Protein AF-G4NXT1-F1 (afdb_monomer)

Organism: Bacillus spizizenii (strain DSM 15029 / JCM 12233 / NBRC 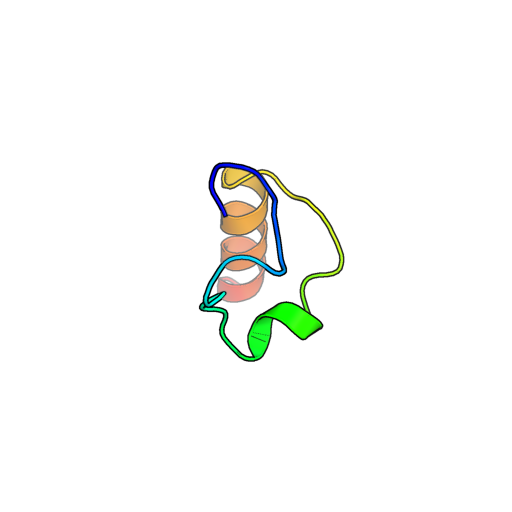101239 / NRRL B-23049 / TU-B-10) (NCBI:txid1052585)

Radius of gyration: 13.95 Å; Cα contacts (8 Å, |Δi|>4): 5; chains: 1; bounding box: 26×19×36 Å

pLDDT: mean 86.51, std 8.67, range [59.38, 96.94]

Sequence (39 aa):
MLEGKLGEGIISMNTAIDVITEVKSCEDIVKELMADFMK

Mean predicted aligned error: 5.83 Å

Secondary structure (DSSP, 8-state):
-TT--TTSS-----GGGGG--S---HHHHHHHHHHHHT-

Foldseek 3Di:
DVVPDPPPDDDDDDPCVVVPPDDDDPVVVVVVVVVVVVD

Solvent-accessible surface area (backbone atoms only — not comparable to full-atom values): 2791 Å² total; per-residue (Å²): 100,96,82,68,51,74,87,80,56,91,81,91,76,64,86,67,57,85,77,62,88,72,92,73,54,72,67,57,52,52,52,51,56,50,58,62,72,76,108

Structure (mmCIF, N/CA/C/O backbone):
data_AF-G4NXT1-F1
#
_entry.id   AF-G4NXT1-F1
#
loop_
_atom_site.group_PDB
_atom_site.id
_atom_site.type_symbol
_atom_site.label_atom_id
_atom_site.label_alt_id
_atom_site.label_comp_id
_atom_site.label_asym_id
_atom_site.label_entity_id
_atom_site.label_seq_id
_atom_site.pdbx_PDB_ins_code
_atom_site.Cartn_x
_atom_site.Cartn_y
_atom_site.Cartn_z
_atom_site.occupancy
_atom_site.B_iso_or_equiv
_atom_site.auth_seq_id
_atom_site.auth_comp_id
_atom_site.auth_asym_id
_atom_site.auth_atom_id
_atom_site.pdbx_PDB_model_num
ATOM 1 N N . MET A 1 1 ? 13.578 6.330 -10.739 1.00 66.62 1 MET A N 1
ATOM 2 C CA . MET A 1 1 ? 12.390 6.525 -9.870 1.00 66.62 1 MET A CA 1
ATOM 3 C C . MET A 1 1 ? 11.840 7.947 -9.913 1.00 66.62 1 MET A C 1
ATOM 5 O O . MET A 1 1 ? 10.670 8.071 -10.224 1.00 66.62 1 MET A O 1
ATOM 9 N N . LEU A 1 2 ? 12.642 8.998 -9.681 1.00 70.50 2 LEU A N 1
ATOM 10 C CA . LEU A 1 2 ? 12.176 10.400 -9.763 1.00 70.50 2 LEU A CA 1
ATOM 11 C C . LEU A 1 2 ? 11.538 10.771 -11.116 1.00 70.50 2 LEU A C 1
ATOM 13 O O . LEU A 1 2 ? 10.544 11.482 -11.146 1.00 70.50 2 LEU A O 1
ATOM 17 N N . GLU A 1 3 ? 12.064 10.235 -12.220 1.00 82.00 3 GLU A N 1
ATOM 18 C CA . GLU A 1 3 ? 11.514 10.444 -13.571 1.00 82.00 3 GLU A 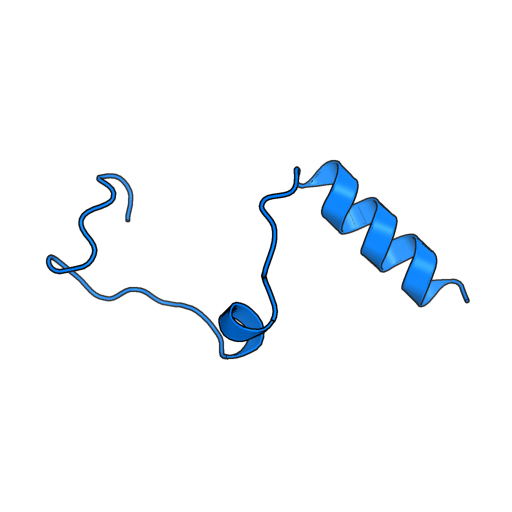CA 1
ATOM 19 C C . GLU A 1 3 ? 10.541 9.337 -14.023 1.00 82.00 3 GLU A C 1
ATOM 21 O O . GLU A 1 3 ? 10.179 9.272 -15.193 1.00 82.00 3 GLU A O 1
ATOM 26 N N . GLY A 1 4 ? 10.174 8.393 -13.147 1.00 76.75 4 GLY A N 1
ATOM 27 C CA . GLY A 1 4 ? 9.273 7.281 -13.494 1.00 76.75 4 GLY A CA 1
ATOM 28 C C . GLY A 1 4 ? 9.824 6.253 -14.497 1.00 76.75 4 GLY A C 1
ATOM 29 O O . GLY A 1 4 ? 9.140 5.291 -14.830 1.00 76.75 4 GLY A O 1
ATOM 30 N N . LYS A 1 5 ? 11.067 6.404 -14.966 1.00 82.69 5 LYS A N 1
ATOM 31 C CA . LYS A 1 5 ? 11.692 5.471 -15.911 1.00 82.69 5 LYS A CA 1
ATOM 32 C C . LYS A 1 5 ? 12.151 4.194 -15.209 1.00 82.69 5 LYS A C 1
ATOM 34 O O . LYS A 1 5 ? 13.169 4.183 -14.517 1.00 82.69 5 LYS A O 1
ATOM 39 N N . LEU A 1 6 ? 11.380 3.124 -15.385 1.00 78.12 6 LEU A N 1
ATOM 40 C CA . LEU A 1 6 ? 11.593 1.831 -14.724 1.00 78.12 6 LEU A CA 1
ATOM 41 C C . LEU A 1 6 ? 12.791 1.040 -15.283 1.00 78.12 6 LEU A C 1
ATOM 43 O O . LEU A 1 6 ? 13.330 0.194 -14.583 1.00 78.12 6 LEU A O 1
ATOM 47 N N . GLY A 1 7 ? 13.216 1.316 -16.522 1.00 80.75 7 GLY A N 1
ATOM 48 C CA . GLY A 1 7 ? 14.308 0.594 -17.195 1.00 80.75 7 GLY A CA 1
ATOM 49 C C . GLY A 1 7 ? 15.697 1.236 -17.087 1.00 80.75 7 GLY A C 1
ATOM 50 O O . GLY A 1 7 ? 16.669 0.639 -17.534 1.00 80.75 7 GLY A O 1
ATOM 51 N N . GLU A 1 8 ? 15.811 2.440 -16.517 1.00 81.69 8 GLU A N 1
ATOM 52 C CA . GLU A 1 8 ? 17.063 3.221 -16.499 1.00 81.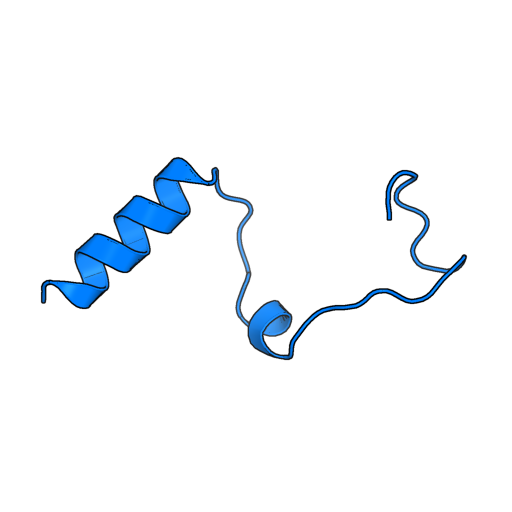69 8 GLU A CA 1
ATOM 53 C C . GLU A 1 8 ? 17.819 3.145 -15.154 1.00 81.69 8 GLU A C 1
ATOM 55 O O . GLU A 1 8 ? 18.720 3.941 -14.895 1.00 81.69 8 GLU A O 1
ATOM 60 N N . GLY A 1 9 ? 17.487 2.194 -14.271 1.00 73.00 9 GLY A N 1
ATOM 61 C CA . GLY A 1 9 ? 18.202 2.014 -13.003 1.00 73.00 9 GLY A CA 1
ATOM 62 C C . GLY A 1 9 ? 17.581 0.980 -12.064 1.00 73.00 9 GLY A C 1
ATOM 63 O O . GLY A 1 9 ? 16.511 0.440 -12.330 1.00 73.00 9 GLY A O 1
ATOM 64 N N . ILE A 1 10 ? 18.262 0.708 -10.945 1.00 79.88 10 ILE A N 1
ATOM 65 C CA . ILE A 1 10 ? 17.797 -0.255 -9.937 1.00 79.88 10 ILE A CA 1
ATOM 66 C C . ILE A 1 10 ? 16.593 0.321 -9.188 1.00 79.88 10 ILE A C 1
ATOM 68 O O . ILE A 1 10 ? 16.648 1.422 -8.636 1.00 79.88 10 ILE A O 1
ATOM 72 N N . ILE A 1 11 ? 15.521 -0.461 -9.124 1.00 82.88 11 ILE A N 1
ATOM 73 C CA . ILE A 1 11 ? 14.376 -0.206 -8.257 1.00 82.88 11 ILE A CA 1
ATOM 74 C C . ILE A 1 11 ? 14.567 -1.050 -6.998 1.00 82.88 11 ILE A C 1
ATOM 76 O O . ILE A 1 11 ? 14.571 -2.275 -7.064 1.00 82.88 11 ILE A O 1
ATOM 80 N N . SER A 1 12 ? 14.745 -0.392 -5.854 1.00 80.31 12 SER A N 1
ATOM 81 C CA . SER A 1 12 ? 14.837 -1.072 -4.562 1.00 80.31 12 SER A CA 1
ATOM 82 C C . SER A 1 12 ? 13.453 -1.121 -3.924 1.00 80.31 12 SER A C 1
ATOM 84 O O . SER A 1 12 ? 12.965 -0.105 -3.429 1.00 80.31 12 SER A O 1
ATOM 86 N N . MET A 1 13 ? 12.812 -2.287 -3.972 1.00 81.94 13 MET A N 1
ATOM 87 C CA . MET A 1 13 ? 11.576 -2.578 -3.245 1.00 81.94 13 MET A CA 1
ATOM 88 C C . MET A 1 13 ? 11.710 -3.910 -2.514 1.00 81.94 13 MET A C 1
ATOM 90 O O . MET A 1 13 ? 12.466 -4.787 -2.931 1.00 81.94 13 MET A O 1
ATOM 94 N N . ASN A 1 14 ? 10.995 -4.044 -1.400 1.00 86.69 14 ASN A N 1
ATOM 95 C CA . ASN A 1 14 ? 10.921 -5.301 -0.667 1.00 86.69 14 ASN A CA 1
ATOM 96 C C . ASN A 1 14 ? 9.836 -6.214 -1.263 1.00 86.69 14 ASN A C 1
ATOM 98 O O . ASN A 1 14 ? 9.020 -5.791 -2.078 1.00 86.69 14 ASN 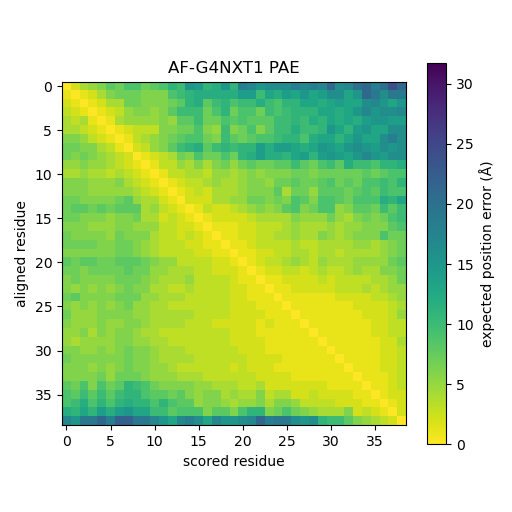A O 1
ATOM 102 N N . THR A 1 15 ? 9.802 -7.467 -0.814 1.00 88.25 15 THR A N 1
ATOM 103 C CA . THR A 1 15 ? 8.820 -8.469 -1.261 1.00 88.25 15 THR A CA 1
ATOM 104 C C . THR A 1 15 ? 7.380 -8.146 -0.857 1.00 88.25 15 THR A C 1
ATOM 106 O O . THR A 1 15 ? 6.455 -8.775 -1.353 1.00 88.25 15 THR A O 1
ATOM 109 N N . ALA A 1 16 ? 7.159 -7.170 0.029 1.00 86.31 16 ALA A N 1
ATOM 110 C CA . ALA A 1 16 ? 5.815 -6.740 0.398 1.00 86.31 16 ALA A CA 1
ATOM 111 C C . ALA A 1 16 ? 5.150 -5.878 -0.691 1.00 86.31 16 ALA A C 1
ATOM 113 O O . ALA A 1 16 ? 3.961 -5.601 -0.590 1.00 86.31 16 ALA A O 1
ATOM 114 N N . ILE A 1 17 ? 5.868 -5.465 -1.743 1.00 87.38 17 ILE A N 1
ATOM 115 C CA . ILE A 1 17 ? 5.259 -4.699 -2.839 1.00 87.38 17 ILE A CA 1
ATOM 116 C C . ILE A 1 17 ? 4.126 -5.466 -3.530 1.00 87.38 17 ILE A C 1
ATOM 118 O O . ILE A 1 17 ? 3.131 -4.861 -3.916 1.00 87.38 17 ILE A O 1
ATOM 122 N N . ASP A 1 18 ? 4.232 -6.794 -3.608 1.00 88.75 18 ASP A N 1
ATOM 123 C CA . ASP A 1 18 ? 3.248 -7.643 -4.285 1.00 88.75 18 ASP A CA 1
ATOM 124 C C . ASP A 1 18 ? 1.880 -7.654 -3.583 1.00 88.75 18 ASP A C 1
ATOM 126 O O . ASP A 1 18 ? 0.874 -8.006 -4.197 1.00 88.75 18 ASP A O 1
ATOM 130 N N . VAL A 1 19 ? 1.822 -7.257 -2.304 1.00 88.75 19 VAL A N 1
ATOM 131 C CA . VAL A 1 19 ? 0.563 -7.156 -1.546 1.00 88.75 19 VAL A CA 1
ATOM 132 C C . VAL A 1 19 ? -0.048 -5.751 -1.576 1.00 88.75 19 VAL A C 1
ATOM 134 O O . VAL A 1 19 ? -1.158 -5.560 -1.083 1.00 88.75 19 VAL A O 1
ATOM 137 N N . ILE A 1 20 ? 0.639 -4.760 -2.156 1.00 89.50 20 ILE A N 1
ATOM 138 C CA . ILE A 1 20 ? 0.140 -3.385 -2.271 1.00 89.50 20 ILE A CA 1
ATOM 139 C C . ILE A 1 20 ? -0.677 -3.263 -3.561 1.00 89.50 20 ILE A C 1
ATOM 141 O O . ILE A 1 20 ? -0.136 -3.064 -4.646 1.00 89.50 20 ILE A O 1
ATOM 145 N N . THR A 1 21 ? -2.000 -3.365 -3.442 1.00 91.81 21 THR A N 1
ATOM 146 C CA . THR A 1 21 ? -2.929 -3.318 -4.588 1.00 91.81 21 THR A CA 1
ATOM 147 C C . THR A 1 21 ? -3.563 -1.948 -4.821 1.00 91.81 21 THR A C 1
ATOM 149 O O . THR A 1 21 ? -4.230 -1.742 -5.833 1.00 91.81 21 THR A O 1
ATOM 152 N N . GLU A 1 22 ? -3.384 -1.010 -3.892 1.00 92.19 22 GLU A N 1
ATOM 153 C CA . GLU A 1 22 ? -4.075 0.278 -3.883 1.00 92.19 22 GLU A CA 1
ATOM 154 C C . GLU A 1 22 ? -3.113 1.425 -3.576 1.00 92.19 22 GLU A C 1
ATOM 156 O O . GLU A 1 22 ? -2.195 1.298 -2.764 1.00 92.19 22 GLU A O 1
ATOM 161 N N . VAL A 1 23 ? -3.359 2.578 -4.200 1.00 92.75 23 VAL A N 1
ATOM 162 C CA . VAL A 1 23 ? -2.663 3.826 -3.875 1.00 92.75 23 VAL A CA 1
ATOM 163 C C . VAL A 1 23 ? -3.409 4.507 -2.734 1.00 92.75 23 VAL A C 1
ATOM 165 O O . VAL A 1 23 ? -4.587 4.831 -2.870 1.00 92.75 23 VAL A O 1
ATOM 168 N N . LYS A 1 24 ? -2.718 4.745 -1.619 1.00 92.69 24 LYS A N 1
ATOM 169 C CA . LYS A 1 24 ? -3.274 5.367 -0.410 1.00 92.69 24 LYS A CA 1
ATOM 170 C C . LYS A 1 24 ? -2.419 6.552 0.026 1.00 92.69 24 LYS A C 1
ATOM 172 O O . LYS A 1 24 ? -1.225 6.609 -0.276 1.00 92.69 24 LYS A O 1
ATOM 177 N N . SER A 1 25 ? -3.023 7.497 0.744 1.00 96.25 25 SER A N 1
ATOM 178 C CA . SER A 1 25 ? -2.256 8.542 1.422 1.00 96.25 25 SER A CA 1
ATOM 179 C C . SER A 1 25 ? -1.474 7.941 2.597 1.00 96.25 25 SER A C 1
ATOM 181 O O . SER A 1 25 ? -1.873 6.922 3.163 1.00 96.25 25 SER A O 1
ATOM 183 N N . CYS A 1 26 ? -0.372 8.577 3.007 1.00 94.81 26 CYS A N 1
ATOM 184 C CA . CYS A 1 26 ? 0.371 8.127 4.189 1.00 94.81 26 CYS A CA 1
ATOM 185 C C . CYS A 1 26 ? -0.506 8.120 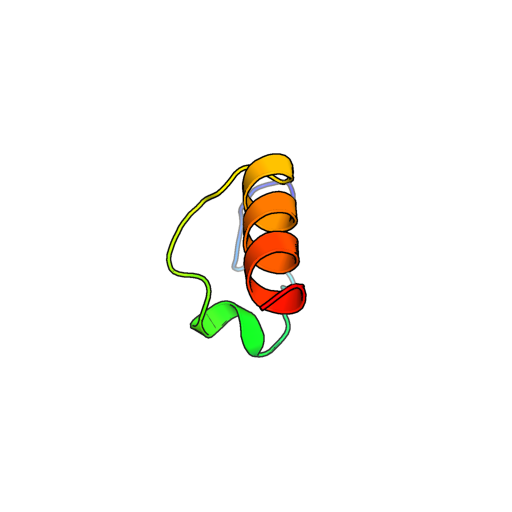5.453 1.00 94.81 26 CYS A C 1
ATOM 187 O O . CYS A 1 26 ? -0.336 7.256 6.308 1.00 94.81 26 CYS A O 1
ATOM 189 N N . GLU A 1 27 ? -1.442 9.067 5.567 1.00 96.94 27 GLU A N 1
ATOM 190 C CA . GLU A 1 27 ? -2.362 9.149 6.703 1.00 96.94 27 GLU A CA 1
ATOM 191 C C . GLU A 1 27 ? -3.292 7.933 6.761 1.00 96.94 27 GLU A C 1
ATOM 193 O O . GLU A 1 27 ? -3.457 7.339 7.828 1.00 96.94 27 GLU A O 1
ATOM 198 N N . ASP A 1 28 ? -3.852 7.527 5.620 1.00 96.06 28 ASP A N 1
ATOM 199 C CA . ASP A 1 28 ? -4.750 6.372 5.545 1.00 96.06 28 ASP A CA 1
ATOM 200 C C . ASP A 1 28 ? -4.010 5.070 5.859 1.00 96.06 28 ASP A C 1
ATOM 202 O O . ASP A 1 28 ? -4.513 4.252 6.628 1.00 96.06 28 ASP A O 1
ATOM 206 N N . ILE A 1 29 ? -2.782 4.916 5.346 1.00 94.31 29 ILE A N 1
ATOM 207 C CA . ILE A 1 29 ? -1.926 3.755 5.638 1.00 94.31 29 ILE A CA 1
ATOM 208 C C . ILE A 1 29 ? -1.677 3.643 7.145 1.00 94.31 29 ILE A C 1
ATOM 210 O O . ILE A 1 29 ? -1.844 2.573 7.728 1.00 94.31 29 ILE A O 1
ATOM 214 N N . VAL A 1 30 ? -1.298 4.746 7.798 1.00 95.25 30 VAL A N 1
ATOM 215 C CA . VAL A 1 30 ? -1.030 4.745 9.244 1.00 95.25 30 VAL A CA 1
ATOM 216 C C . VAL A 1 30 ? -2.294 4.409 10.033 1.00 95.25 30 VAL A C 1
ATOM 218 O O . VAL A 1 30 ? -2.229 3.602 10.958 1.00 95.25 30 VAL A O 1
ATOM 221 N N . LYS A 1 31 ? -3.450 4.979 9.674 1.00 95.50 31 LYS A N 1
ATOM 222 C CA . LYS A 1 31 ? -4.724 4.687 10.351 1.00 95.50 31 LYS A CA 1
ATOM 223 C C . LYS A 1 31 ? -5.116 3.217 10.242 1.00 95.50 31 LYS A C 1
ATOM 225 O O . LYS A 1 31 ? -5.530 2.639 11.242 1.00 95.50 31 LYS A O 1
ATOM 230 N N . GLU A 1 32 ? -4.972 2.618 9.065 1.00 92.94 32 GLU A N 1
ATOM 231 C CA . GLU A 1 32 ? -5.293 1.207 8.827 1.00 92.94 32 GLU A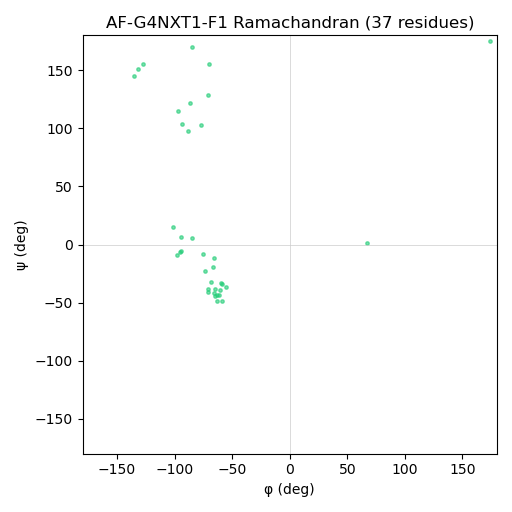 CA 1
ATOM 232 C C . GLU A 1 32 ? -4.404 0.280 9.659 1.00 92.94 32 GLU A C 1
ATOM 234 O O . GLU A 1 32 ? -4.913 -0.568 10.389 1.00 92.94 32 GLU A O 1
ATOM 239 N N . LEU A 1 33 ? -3.087 0.508 9.637 1.00 92.00 33 LEU A N 1
ATOM 240 C CA . LEU A 1 33 ? -2.133 -0.275 10.427 1.00 92.00 33 LEU A CA 1
ATOM 241 C C . LEU A 1 33 ? -2.399 -0.159 11.933 1.00 92.00 33 LEU A C 1
ATOM 243 O O . LEU A 1 33 ? -2.280 -1.137 12.667 1.00 92.00 33 LEU A O 1
ATOM 247 N N . MET A 1 34 ? -2.767 1.032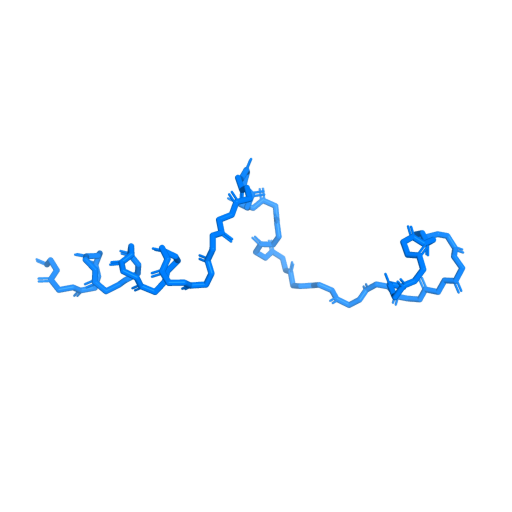 12.408 1.00 94.94 34 MET A N 1
ATOM 248 C CA . MET A 1 34 ? -3.094 1.256 13.818 1.00 94.94 34 MET A CA 1
ATOM 249 C C . MET A 1 34 ? -4.413 0.602 14.225 1.00 94.94 34 MET A C 1
ATOM 251 O O . MET A 1 34 ? -4.500 0.058 15.324 1.00 94.94 34 MET A O 1
ATOM 255 N N . ALA A 1 35 ? -5.420 0.618 13.352 1.00 94.06 35 ALA A N 1
ATOM 256 C CA . ALA A 1 35 ? -6.686 -0.062 13.599 1.00 94.06 35 ALA A CA 1
ATOM 257 C C . ALA A 1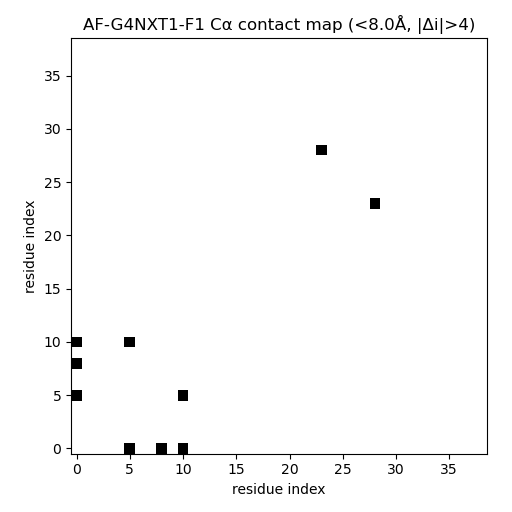 35 ? -6.518 -1.587 13.667 1.00 94.06 35 ALA A C 1
ATOM 259 O O . ALA A 1 35 ? -7.162 -2.228 14.495 1.00 94.06 35 ALA A O 1
ATOM 260 N N . ASP A 1 36 ? -5.655 -2.158 12.824 1.00 91.00 36 ASP A N 1
ATOM 261 C CA . ASP A 1 36 ? -5.365 -3.594 12.830 1.00 91.00 36 ASP A CA 1
ATOM 262 C C . ASP A 1 36 ? -4.550 -4.012 14.064 1.00 91.00 36 ASP A C 1
ATOM 264 O O . ASP A 1 36 ? -4.852 -5.017 14.700 1.00 91.00 36 ASP A O 1
ATOM 268 N N . PHE A 1 37 ? -3.568 -3.201 14.469 1.00 91.62 37 PHE A N 1
ATOM 269 C CA . PHE A 1 37 ? -2.712 -3.495 15.622 1.00 91.62 37 PHE A CA 1
ATOM 270 C C . PHE A 1 37 ? -3.437 -3.444 16.977 1.00 91.62 37 PHE A C 1
ATOM 272 O O . PHE A 1 37 ? -3.060 -4.161 17.899 1.00 91.62 37 PHE A O 1
ATOM 279 N N . MET A 1 38 ? -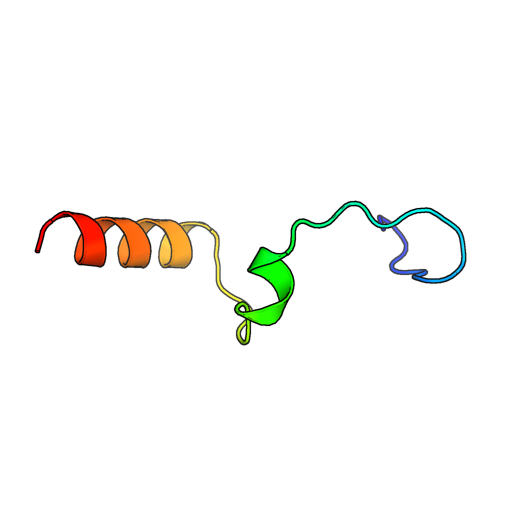4.442 -2.576 17.133 1.00 86.81 38 MET A N 1
ATOM 280 C CA . MET A 1 38 ? -5.177 -2.408 18.401 1.00 86.81 38 MET A CA 1
ATOM 281 C C . MET A 1 38 ? -6.330 -3.406 18.596 1.00 86.81 38 MET A C 1
ATOM 283 O O . MET A 1 38 ? -7.103 -3.264 19.547 1.00 86.81 38 MET A O 1
ATOM 287 N N . LYS A 1 39 ? -6.477 -4.370 17.690 1.00 59.38 39 LYS A N 1
ATOM 288 C CA . LYS A 1 39 ? -7.487 -5.429 17.748 1.00 59.38 39 LYS A CA 1
ATOM 289 C C . LYS A 1 39 ? -7.047 -6.577 18.654 1.00 59.38 39 LYS A C 1
ATOM 291 O O . LYS A 1 39 ? -7.943 -7.142 19.319 1.00 59.38 39 LYS A O 1
#